Protein AF-A0A831WC46-F1 (afdb_monomer)

Organism: NCBI:txid1076588

Structure (mmCIF, N/CA/C/O backbone):
data_AF-A0A831WC46-F1
#
_entry.id   AF-A0A831WC46-F1
#
loop_
_atom_site.group_PDB
_atom_site.id
_atom_site.type_symbol
_atom_site.label_atom_id
_atom_site.label_alt_id
_atom_site.label_comp_id
_atom_site.label_asym_id
_atom_site.label_entity_id
_atom_site.label_seq_id
_atom_site.pdbx_PDB_ins_code
_atom_site.Cartn_x
_atom_site.Cartn_y
_atom_site.Cartn_z
_atom_site.occupancy
_atom_site.B_iso_or_equiv
_atom_site.auth_seq_id
_atom_site.auth_comp_id
_atom_site.auth_asym_id
_atom_site.auth_atom_id
_atom_site.pdbx_PDB_model_num
ATOM 1 N N . MET A 1 1 ? -75.887 -11.088 42.645 1.00 43.62 1 MET A N 1
ATOM 2 C CA . MET A 1 1 ? -74.432 -11.361 42.620 1.00 43.62 1 MET A CA 1
ATOM 3 C C . MET A 1 1 ? -73.922 -11.206 41.191 1.00 43.62 1 MET A C 1
ATOM 5 O O . MET A 1 1 ? -74.270 -12.029 40.358 1.00 43.62 1 MET A O 1
ATOM 9 N N . LYS A 1 2 ? -73.159 -10.153 40.872 1.00 40.22 2 LYS A N 1
ATOM 10 C CA . LYS A 1 2 ? -72.443 -10.020 39.589 1.00 40.22 2 LYS A CA 1
ATOM 11 C C . LYS A 1 2 ? -71.062 -9.422 39.874 1.00 40.22 2 LYS A C 1
ATOM 13 O O . LYS A 1 2 ? -70.972 -8.291 40.336 1.00 40.22 2 LYS A O 1
ATOM 18 N N . LYS A 1 3 ? -70.015 -10.229 39.678 1.00 47.47 3 LYS A N 1
ATOM 19 C CA . LYS A 1 3 ? -68.601 -9.839 39.794 1.00 47.47 3 LYS A CA 1
ATOM 20 C C . LYS A 1 3 ? -68.159 -9.217 38.469 1.00 47.47 3 LYS A C 1
ATOM 22 O O . LYS A 1 3 ? -68.324 -9.841 37.426 1.00 47.47 3 LYS A O 1
ATOM 27 N N . VAL A 1 4 ? -67.603 -8.012 38.533 1.00 50.75 4 VAL A N 1
ATOM 28 C CA . VAL A 1 4 ? -66.957 -7.313 37.414 1.00 50.75 4 VAL A CA 1
ATOM 29 C C . VAL A 1 4 ? -65.454 -7.567 37.524 1.00 50.75 4 VAL A C 1
ATOM 31 O O . VAL A 1 4 ? -64.875 -7.335 38.582 1.00 50.75 4 VAL A O 1
ATOM 34 N N . ILE A 1 5 ? -64.839 -8.081 36.460 1.00 56.53 5 ILE A N 1
ATOM 35 C CA . ILE A 1 5 ? -63.395 -8.329 36.373 1.00 56.53 5 ILE A CA 1
ATOM 36 C C . ILE A 1 5 ? -62.814 -7.253 35.451 1.00 56.53 5 ILE A C 1
ATOM 38 O O . ILE A 1 5 ? -63.116 -7.236 34.261 1.00 56.53 5 ILE A O 1
ATOM 42 N N . LEU A 1 6 ? -62.024 -6.337 36.018 1.00 53.66 6 LEU A N 1
ATOM 43 C CA . LEU A 1 6 ? -61.222 -5.362 35.276 1.00 53.66 6 LEU A CA 1
ATOM 44 C C . LEU A 1 6 ? -59.945 -6.055 34.785 1.00 53.66 6 LEU A C 1
ATOM 46 O O . LEU A 1 6 ? -59.099 -6.447 35.588 1.00 53.66 6 LEU A O 1
ATOM 50 N N . THR A 1 7 ? -59.802 -6.199 33.473 1.00 55.72 7 THR A N 1
ATOM 51 C CA . THR A 1 7 ? -58.581 -6.702 32.838 1.00 55.72 7 THR A CA 1
ATOM 52 C C . THR A 1 7 ? -57.703 -5.508 32.467 1.00 55.72 7 THR A C 1
ATOM 54 O O . THR A 1 7 ? -58.015 -4.762 31.542 1.00 55.72 7 THR A O 1
ATOM 57 N N . GLY A 1 8 ? -56.628 -5.294 33.227 1.00 48.66 8 GLY A N 1
ATOM 58 C CA . GLY A 1 8 ? -55.603 -4.299 32.918 1.00 48.66 8 GLY A CA 1
ATOM 59 C C . GLY A 1 8 ? -54.682 -4.805 31.809 1.00 48.66 8 GLY A C 1
ATOM 60 O O . GLY A 1 8 ? -54.047 -5.846 31.959 1.00 48.66 8 GLY A O 1
ATOM 61 N N . ILE A 1 9 ? -54.615 -4.074 30.698 1.00 58.72 9 ILE A N 1
ATOM 62 C CA . ILE A 1 9 ? -53.671 -4.328 29.606 1.00 58.72 9 ILE A CA 1
ATOM 63 C C . ILE A 1 9 ? -52.379 -3.579 29.941 1.00 58.72 9 ILE A C 1
ATOM 65 O O . ILE A 1 9 ? -52.311 -2.355 29.847 1.00 58.72 9 ILE A O 1
ATOM 69 N N . LEU A 1 10 ? -51.363 -4.325 30.371 1.00 57.06 10 LEU A N 1
ATOM 70 C CA . LEU A 1 10 ? -50.011 -3.824 30.585 1.00 57.06 10 LEU A CA 1
ATOM 71 C C . LEU A 1 10 ? -49.297 -3.792 29.222 1.00 57.06 10 LEU A C 1
ATOM 73 O O . LEU A 1 10 ? -48.884 -4.826 28.701 1.00 57.06 10 LEU A O 1
ATOM 77 N N . GLY A 1 11 ? -49.214 -2.612 28.607 1.00 49.03 11 GLY A N 1
ATOM 78 C CA . GLY A 1 11 ? -48.476 -2.403 27.361 1.00 49.03 11 GLY A CA 1
ATOM 79 C C . GLY A 1 11 ? -46.969 -2.400 27.614 1.00 49.03 11 GLY A C 1
ATOM 80 O O . GLY A 1 11 ? -46.442 -1.454 28.193 1.00 49.03 11 GLY A O 1
ATOM 81 N N . ALA A 1 12 ? -46.270 -3.449 27.181 1.00 55.41 12 ALA A N 1
ATOM 82 C CA . ALA A 1 12 ? -44.812 -3.491 27.174 1.00 55.41 12 ALA A CA 1
ATOM 83 C C . ALA A 1 12 ? -44.277 -2.710 25.960 1.00 55.41 12 ALA A C 1
ATOM 85 O O . ALA A 1 12 ? -44.368 -3.170 24.822 1.00 55.41 12 ALA A O 1
ATOM 86 N N . LEU A 1 13 ? -43.719 -1.521 26.205 1.00 60.03 13 LEU A N 1
ATOM 87 C CA . LEU A 1 13 ? -42.910 -0.788 25.230 1.00 60.03 13 LEU A CA 1
ATOM 88 C C . LEU A 1 13 ? -41.596 -1.557 25.008 1.00 60.03 13 LEU A C 1
ATOM 90 O O . LEU A 1 13 ? -40.677 -1.488 25.823 1.00 60.03 13 LEU A O 1
ATOM 94 N N . LEU A 1 14 ? -41.499 -2.289 23.899 1.00 57.06 14 LEU A N 1
ATOM 95 C CA . LEU A 1 14 ? -40.226 -2.804 23.402 1.00 57.06 14 LEU A CA 1
ATOM 96 C C . LEU A 1 14 ? -39.459 -1.638 22.770 1.00 57.06 14 LEU A C 1
ATOM 98 O O . LEU A 1 14 ? -39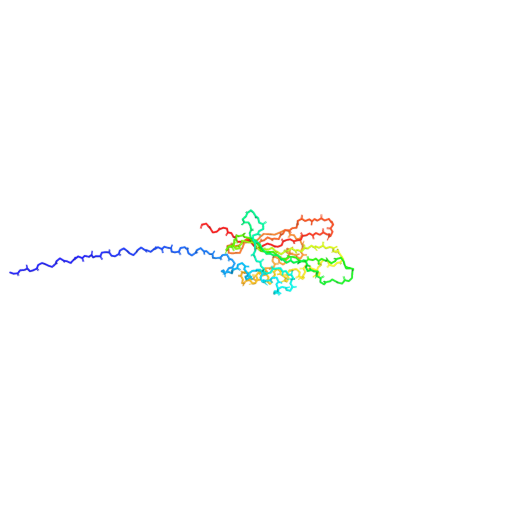.703 -1.251 21.630 1.00 57.06 14 LEU A O 1
ATOM 102 N N . MET A 1 15 ? -38.548 -1.050 23.542 1.00 57.59 15 MET A N 1
ATOM 103 C CA . MET A 1 15 ? -37.539 -0.120 23.041 1.00 57.59 15 MET A CA 1
ATOM 104 C C . MET A 1 15 ? -36.565 -0.898 22.151 1.00 57.59 15 MET A C 1
ATOM 106 O O . MET A 1 15 ? -35.578 -1.457 22.625 1.00 57.59 15 MET A O 1
ATOM 110 N N . SER A 1 16 ? -36.860 -0.961 20.853 1.00 54.06 16 SER A N 1
ATOM 111 C CA . SER A 1 16 ? -35.937 -1.429 19.818 1.00 54.06 16 SER A CA 1
ATOM 112 C C . SER A 1 16 ? -34.808 -0.410 19.647 1.00 54.06 16 SER A C 1
ATOM 114 O O . SER A 1 16 ? -34.791 0.380 18.705 1.00 54.06 16 SER A O 1
ATOM 116 N N . GLY A 1 17 ? -33.873 -0.394 20.598 1.00 51.28 17 GLY A N 1
ATOM 117 C CA . GLY A 1 17 ? -32.620 0.335 20.464 1.00 51.28 17 GLY A CA 1
ATOM 118 C C . GLY A 1 17 ? -31.851 -0.243 19.284 1.00 51.28 17 GLY A C 1
ATOM 119 O O . GLY A 1 17 ? -31.390 -1.382 19.339 1.00 51.28 17 GLY A O 1
ATOM 120 N N . SER A 1 18 ? -31.748 0.526 18.203 1.00 55.53 18 SER A N 1
ATOM 121 C CA . SER A 1 18 ? -30.855 0.201 17.097 1.00 55.53 18 SER A CA 1
ATOM 122 C C . SER A 1 18 ? -29.434 0.286 17.640 1.00 55.53 18 SER A C 1
ATOM 124 O O . SER A 1 18 ? -28.895 1.375 17.825 1.00 55.53 18 SER A O 1
ATOM 126 N N . VAL A 1 19 ? -28.850 -0.862 17.978 1.00 50.78 19 VAL A N 1
ATOM 127 C CA . VAL A 1 19 ? -27.419 -0.949 18.248 1.00 50.78 19 VAL A CA 1
ATOM 128 C C . VAL A 1 19 ? -26.749 -0.722 16.901 1.00 50.78 19 VAL A C 1
ATOM 130 O O . VAL A 1 19 ? -26.612 -1.650 16.107 1.00 50.78 19 VAL A O 1
ATOM 133 N N . SER A 1 20 ? -26.399 0.530 16.605 1.00 50.25 20 SER A N 1
ATOM 134 C CA . SER A 1 20 ? -25.484 0.839 15.514 1.00 50.25 20 SER A CA 1
ATOM 135 C C . SER A 1 20 ? -24.153 0.188 15.867 1.00 50.25 20 SER A C 1
ATOM 137 O O . SER A 1 20 ? -23.344 0.764 16.595 1.00 50.25 20 SER A O 1
ATOM 139 N N . LEU A 1 21 ? -23.948 -1.051 15.411 1.00 55.97 21 LEU A N 1
ATOM 140 C CA . LEU A 1 21 ? -22.617 -1.631 15.334 1.00 55.97 21 LEU A CA 1
ATOM 141 C C . LEU A 1 21 ? -21.823 -0.708 14.414 1.00 55.97 21 LEU A C 1
ATOM 143 O O . LEU A 1 21 ? -21.977 -0.757 13.195 1.00 55.97 21 LEU A O 1
ATOM 147 N N . ALA A 1 22 ? -21.022 0.177 15.004 1.00 59.38 22 ALA A N 1
ATOM 148 C CA . ALA A 1 22 ? -20.042 0.941 14.258 1.00 59.38 22 ALA A CA 1
ATOM 149 C C . ALA A 1 22 ? -19.197 -0.069 13.477 1.00 59.38 22 ALA A C 1
ATOM 151 O O . ALA A 1 22 ? -18.595 -0.962 14.075 1.00 59.38 22 ALA A O 1
ATOM 152 N N . ALA A 1 23 ? -19.223 0.024 12.146 1.00 62.31 23 ALA A N 1
ATOM 153 C CA . ALA A 1 23 ? -18.475 -0.880 11.290 1.00 62.31 23 ALA A CA 1
ATOM 154 C C . ALA A 1 23 ? -16.998 -0.821 11.695 1.00 62.31 23 ALA A C 1
ATOM 156 O O . ALA A 1 23 ? -16.368 0.237 11.617 1.00 62.31 23 ALA A O 1
ATOM 157 N N . GLU A 1 24 ? -16.457 -1.939 12.181 1.00 71.62 24 GLU A N 1
ATOM 158 C CA . GLU A 1 24 ? -15.068 -1.966 12.617 1.00 71.62 24 GLU A CA 1
ATOM 159 C C . GLU A 1 24 ? -14.146 -1.772 11.403 1.00 71.62 24 GLU A C 1
ATOM 161 O O . GLU A 1 24 ? -14.288 -2.482 10.399 1.00 71.62 24 GLU A O 1
ATOM 166 N N . PRO A 1 25 ? -13.193 -0.823 11.461 1.00 76.25 25 PRO A N 1
ATOM 167 C CA . PRO A 1 25 ? -12.262 -0.610 10.364 1.00 76.25 25 PRO A CA 1
ATOM 168 C C . PRO A 1 25 ? -11.438 -1.883 10.132 1.00 76.25 25 PRO A C 1
ATOM 170 O O . PRO A 1 25 ? -11.045 -2.566 11.079 1.00 76.25 25 PRO A O 1
ATOM 173 N N . PHE A 1 26 ? -11.162 -2.201 8.865 1.00 85.75 26 PHE A N 1
ATOM 174 C CA . PHE A 1 26 ? -10.324 -3.341 8.475 1.00 85.75 26 PHE A CA 1
ATOM 175 C C . PHE A 1 26 ? -10.787 -4.711 9.011 1.00 85.75 26 PHE A C 1
ATOM 177 O O . PHE A 1 26 ? -9.957 -5.522 9.422 1.00 85.75 26 PHE A O 1
ATOM 184 N N . LEU A 1 27 ? -12.096 -4.990 9.001 1.00 83.94 27 LEU A N 1
ATOM 185 C CA . LEU A 1 27 ? -12.668 -6.285 9.412 1.00 83.94 27 LEU A CA 1
ATOM 186 C C . LEU A 1 27 ? -12.305 -6.680 10.861 1.00 83.94 27 LEU A C 1
ATOM 188 O O . LEU A 1 27 ? -11.969 -7.836 11.126 1.00 83.94 27 LEU A O 1
ATOM 192 N N . GLY A 1 28 ? -12.301 -5.710 11.782 1.00 82.88 28 GLY A N 1
ATOM 193 C CA . GLY A 1 28 ? -12.043 -5.948 13.211 1.00 82.88 28 GLY A CA 1
ATOM 194 C C . GLY A 1 28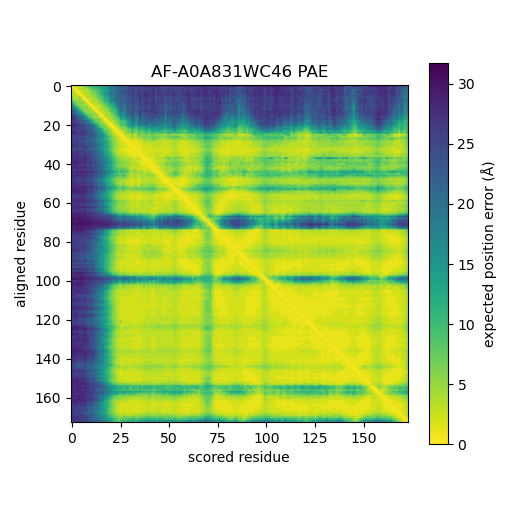 ? -10.588 -6.280 13.558 1.00 82.88 28 GLY A C 1
ATOM 195 O O . GLY A 1 28 ? -10.289 -6.809 14.629 1.00 82.88 28 GLY A O 1
ATOM 196 N N . LYS A 1 29 ? -9.641 -6.006 12.653 1.00 87.88 29 LYS A N 1
ATOM 197 C CA . LYS A 1 29 ? -8.220 -6.299 12.888 1.00 87.88 29 LYS A CA 1
ATOM 198 C C . LYS A 1 29 ? -7.609 -5.302 13.863 1.00 87.88 29 LYS A C 1
ATOM 200 O O . LYS A 1 29 ? -7.698 -4.089 13.683 1.00 87.88 29 LYS A O 1
ATOM 205 N N . THR A 1 30 ? -6.886 -5.827 14.848 1.00 90.19 30 THR A N 1
ATOM 206 C CA . THR A 1 30 ? -6.102 -4.999 15.769 1.00 90.19 30 THR A CA 1
ATOM 207 C C . THR A 1 30 ? -4.917 -4.346 15.045 1.00 90.19 30 THR A C 1
ATOM 209 O O . THR A 1 30 ? -4.414 -4.899 14.058 1.00 90.19 30 THR A O 1
ATOM 212 N N . PRO A 1 31 ? -4.400 -3.206 15.541 1.00 90.44 31 PRO A N 1
ATOM 213 C CA . PRO A 1 31 ? -3.213 -2.581 14.965 1.00 90.44 31 PRO A CA 1
ATOM 214 C C . PRO A 1 31 ? -2.025 -3.539 14.825 1.00 90.44 31 PRO A C 1
ATOM 216 O O . PRO A 1 31 ? -1.365 -3.556 13.790 1.00 90.44 31 PRO A O 1
ATOM 219 N N . GLN A 1 32 ? -1.778 -4.386 15.828 1.00 90.38 32 GLN A N 1
ATOM 220 C CA . GLN A 1 32 ? -0.678 -5.353 15.814 1.00 90.38 32 GLN A CA 1
ATOM 221 C C . GLN A 1 32 ? -0.831 -6.386 14.693 1.00 90.38 32 GLN A C 1
ATOM 223 O O . GLN A 1 32 ? 0.160 -6.733 14.051 1.00 90.38 32 GLN A O 1
ATOM 228 N N . VAL A 1 33 ? -2.057 -6.845 14.413 1.00 91.44 33 VAL A N 1
ATOM 229 C CA . VAL A 1 33 ? -2.320 -7.759 13.290 1.00 91.44 33 VAL A CA 1
ATOM 230 C C . VAL A 1 33 ? -1.985 -7.086 11.961 1.00 91.44 33 VAL A C 1
ATOM 232 O O . VAL A 1 33 ? -1.314 -7.693 11.129 1.00 91.44 33 VAL A O 1
ATOM 235 N N . LEU A 1 34 ? -2.381 -5.824 11.775 1.00 92.19 34 LEU A N 1
ATOM 236 C CA . LEU A 1 34 ? -2.045 -5.072 10.563 1.00 92.19 34 LEU A CA 1
ATOM 237 C C . LEU A 1 34 ? -0.530 -4.865 10.431 1.00 92.19 34 LEU A C 1
ATOM 239 O O . LEU A 1 34 ? 0.040 -5.082 9.366 1.00 92.19 34 LEU A O 1
ATOM 243 N N . CYS A 1 35 ? 0.155 -4.524 11.523 1.00 91.06 35 CYS A N 1
ATOM 244 C CA . CYS A 1 35 ? 1.610 -4.383 11.528 1.00 91.06 35 CYS A CA 1
ATOM 245 C C . CYS A 1 35 ? 2.334 -5.680 11.165 1.00 91.06 35 CYS A C 1
ATOM 247 O O . CYS A 1 35 ? 3.371 -5.639 10.504 1.00 91.06 35 CYS A O 1
ATOM 249 N N . ALA A 1 36 ? 1.788 -6.836 11.542 1.00 90.44 36 ALA A N 1
ATOM 250 C CA . ALA A 1 36 ? 2.363 -8.127 11.195 1.00 90.44 36 ALA A CA 1
ATOM 251 C C . ALA A 1 36 ? 2.288 -8.441 9.687 1.00 90.44 36 ALA A C 1
ATOM 253 O O . ALA A 1 36 ? 3.103 -9.226 9.200 1.00 90.44 36 ALA A O 1
ATOM 254 N N . TYR A 1 37 ? 1.402 -7.794 8.914 1.00 89.06 37 TYR A N 1
ATOM 255 C CA . TYR A 1 37 ? 1.249 -8.068 7.477 1.00 89.06 37 TYR A CA 1
ATOM 256 C C . TYR A 1 37 ? 2.519 -7.837 6.672 1.00 89.06 37 TYR A C 1
ATOM 258 O O . TYR A 1 37 ? 2.774 -8.573 5.724 1.00 89.06 37 TYR A O 1
ATOM 266 N N . MET A 1 38 ? 3.382 -6.898 7.064 1.00 85.38 38 MET A N 1
ATOM 267 C CA . MET A 1 38 ? 4.674 -6.740 6.390 1.00 85.38 38 MET A CA 1
ATOM 268 C C . MET A 1 38 ? 5.522 -8.019 6.450 1.00 85.38 38 MET A C 1
ATOM 270 O O . MET A 1 38 ? 6.187 -8.333 5.468 1.00 85.38 38 MET A O 1
ATOM 274 N N . LYS A 1 39 ? 5.466 -8.790 7.547 1.00 84.88 39 LYS A N 1
ATOM 275 C CA . LYS A 1 39 ? 6.197 -10.057 7.681 1.00 84.88 39 LYS A CA 1
ATOM 276 C C . LYS A 1 39 ? 5.647 -11.099 6.713 1.00 84.88 39 LYS A C 1
ATOM 278 O O . LYS A 1 39 ? 6.435 -11.769 6.052 1.00 84.88 39 LYS A O 1
ATOM 283 N N . ASP A 1 40 ? 4.326 -11.169 6.574 1.00 79.75 40 ASP A N 1
ATOM 284 C CA . ASP A 1 40 ? 3.656 -12.049 5.608 1.00 79.75 40 ASP A CA 1
ATOM 285 C C . ASP A 1 40 ? 3.993 -11.665 4.161 1.00 79.75 40 ASP A C 1
ATOM 287 O O . ASP A 1 40 ? 4.176 -12.522 3.302 1.00 79.75 40 ASP A O 1
ATOM 291 N N . LEU A 1 41 ? 4.153 -10.367 3.897 1.00 78.81 41 LEU A N 1
ATOM 292 C CA . LEU A 1 41 ? 4.650 -9.833 2.628 1.00 78.81 41 LEU A CA 1
ATOM 293 C C . LEU A 1 41 ? 6.178 -10.046 2.463 1.00 78.81 41 LEU A C 1
ATOM 295 O O . LEU A 1 41 ? 6.780 -9.712 1.438 1.00 78.81 41 LEU A O 1
ATOM 299 N N . GLY A 1 42 ? 6.861 -10.584 3.476 1.00 84.31 42 GLY A N 1
ATOM 300 C CA . GLY A 1 42 ? 8.312 -10.745 3.509 1.00 84.31 42 GLY A CA 1
ATOM 301 C C . GLY A 1 42 ? 9.070 -9.414 3.464 1.00 84.31 42 GLY A C 1
ATOM 302 O O . GLY A 1 42 ? 10.174 -9.365 2.922 1.00 84.31 42 GLY A O 1
ATOM 303 N N . ILE A 1 43 ? 8.459 -8.323 3.923 1.00 86.75 43 ILE A N 1
ATOM 304 C CA . ILE A 1 43 ? 9.046 -6.988 4.050 1.00 86.75 43 ILE A CA 1
ATOM 305 C C . ILE A 1 43 ? 9.545 -6.828 5.499 1.00 86.75 43 ILE A C 1
ATOM 307 O O . ILE A 1 43 ? 8.739 -6.882 6.428 1.00 86.75 43 ILE A O 1
ATOM 311 N N . PRO A 1 44 ? 10.860 -6.653 5.726 1.00 84.81 44 PRO A N 1
ATOM 312 C CA . PRO A 1 44 ? 11.413 -6.521 7.073 1.00 84.81 44 PRO A CA 1
ATOM 313 C C . PRO A 1 44 ? 10.915 -5.242 7.754 1.00 84.81 44 PRO A C 1
ATOM 315 O O . PRO A 1 44 ? 10.793 -4.206 7.107 1.00 84.81 44 PRO A O 1
ATOM 318 N N . GLY A 1 45 ? 10.644 -5.280 9.060 1.00 83.81 45 GLY A N 1
ATOM 319 C CA . GLY A 1 45 ? 10.056 -4.139 9.762 1.00 83.81 45 GLY A CA 1
ATOM 320 C C . GLY A 1 45 ? 9.819 -4.338 11.251 1.00 83.81 45 GLY A C 1
ATOM 321 O O . GLY A 1 45 ? 10.077 -5.414 11.785 1.00 83.81 45 GLY A O 1
ATOM 322 N N . SER A 1 46 ? 9.310 -3.291 11.908 1.00 82.81 46 SER A N 1
ATOM 323 C CA . SER A 1 46 ? 8.879 -3.339 13.312 1.00 82.81 46 SER A CA 1
ATOM 324 C C . SER A 1 46 ? 7.388 -3.639 13.386 1.00 82.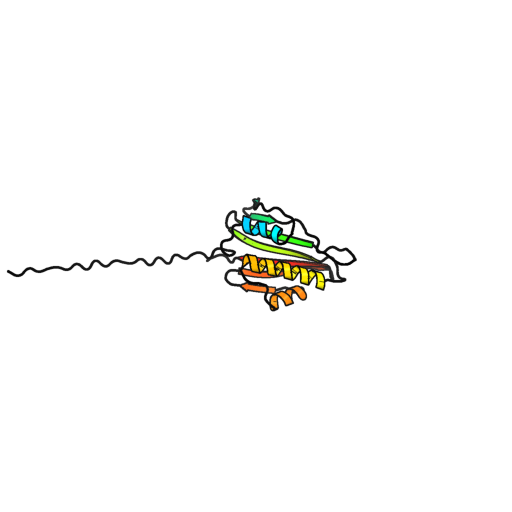81 46 SER A C 1
ATOM 326 O O . SER A 1 46 ? 6.578 -2.812 12.977 1.00 82.81 46 SER A O 1
ATOM 328 N N . ASP A 1 47 ? 7.027 -4.786 13.955 1.00 83.25 47 ASP A N 1
ATOM 329 C CA . ASP A 1 47 ? 5.641 -5.201 14.237 1.00 83.25 47 ASP A CA 1
ATOM 330 C C . ASP A 1 47 ? 4.994 -4.402 15.376 1.00 83.25 47 ASP A C 1
ATOM 332 O O . ASP A 1 47 ? 3.777 -4.399 15.546 1.00 83.25 47 ASP A O 1
ATOM 336 N N . LYS A 1 48 ? 5.808 -3.680 16.145 1.00 89.69 48 LYS A N 1
ATOM 337 C CA . LYS A 1 48 ? 5.337 -2.831 17.233 1.00 89.69 48 LYS A CA 1
ATOM 338 C C . LYS A 1 48 ? 4.681 -1.562 16.692 1.00 89.69 48 LYS A C 1
ATOM 340 O O . LYS A 1 48 ? 5.372 -0.710 16.129 1.00 89.69 48 LYS A O 1
ATOM 345 N N . TYR A 1 49 ? 3.385 -1.434 16.951 1.00 91.69 49 TYR A N 1
ATOM 346 C CA . TYR A 1 49 ? 2.580 -0.230 16.764 1.00 91.69 49 TYR A CA 1
ATOM 347 C C . TYR A 1 49 ? 2.769 0.720 17.951 1.00 91.69 49 TYR A C 1
ATOM 349 O O . TYR A 1 49 ? 2.572 0.309 19.095 1.00 91.69 49 TYR A O 1
ATOM 357 N N . ARG A 1 50 ? 3.233 1.950 17.703 1.00 94.81 50 ARG A N 1
ATOM 358 C CA . ARG A 1 50 ? 3.654 2.891 18.757 1.00 94.81 50 ARG A CA 1
ATOM 359 C C . ARG A 1 50 ? 3.325 4.328 18.377 1.00 94.81 50 ARG A C 1
ATOM 361 O O . ARG A 1 50 ? 3.336 4.662 17.191 1.00 94.81 50 ARG A O 1
ATOM 368 N N . GLU A 1 51 ? 3.131 5.175 19.378 1.00 95.00 51 GLU A N 1
ATOM 369 C CA . GLU A 1 51 ? 2.996 6.619 19.190 1.00 95.00 51 GLU A CA 1
ATOM 370 C C . GLU A 1 51 ? 4.250 7.213 18.511 1.00 95.00 51 GLU A C 1
ATOM 372 O O . GLU A 1 51 ? 5.380 6.877 18.872 1.00 95.00 51 GLU A O 1
ATOM 377 N N . GLN A 1 52 ? 4.052 8.077 17.510 1.00 91.69 52 GLN A N 1
ATOM 378 C CA . GLN A 1 52 ? 5.109 8.827 16.808 1.00 91.69 52 GLN A CA 1
ATOM 379 C C . GLN A 1 52 ? 5.099 10.330 17.137 1.00 91.69 52 GLN A C 1
ATOM 381 O O . GLN A 1 52 ? 5.884 11.090 16.571 1.00 91.69 52 GLN A O 1
ATOM 386 N N . GLY A 1 53 ? 4.221 10.756 18.047 1.00 88.00 53 GLY A N 1
ATOM 387 C CA . GLY A 1 53 ? 3.970 12.151 18.397 1.00 88.00 53 GLY A CA 1
ATOM 388 C C . GLY A 1 53 ? 2.640 12.668 17.842 1.00 88.00 53 GLY A C 1
ATOM 389 O O . GLY A 1 53 ? 2.056 12.093 16.923 1.00 88.00 53 GLY A O 1
ATOM 390 N N . SER A 1 54 ? 2.141 13.757 18.435 1.00 90.06 54 SER A N 1
ATOM 391 C CA . SER A 1 54 ? 0.877 14.414 18.050 1.00 90.06 54 SER A CA 1
ATOM 392 C C . SER A 1 54 ? -0.353 13.490 18.064 1.00 90.06 54 SER A C 1
ATOM 394 O O . SER A 1 54 ? -1.322 13.743 17.350 1.00 90.06 54 SER A O 1
ATOM 396 N N . GLY A 1 55 ? -0.325 12.420 18.867 1.00 89.56 55 GLY A N 1
ATOM 397 C CA . GLY A 1 55 ? -1.402 11.432 18.949 1.00 89.56 55 GLY A CA 1
ATOM 398 C C . GLY A 1 55 ? -1.486 10.456 17.767 1.00 89.56 55 GLY A C 1
ATOM 399 O O . GLY A 1 55 ? -2.396 9.625 17.749 1.00 89.56 55 GLY A O 1
ATOM 400 N N . GLU A 1 56 ? -0.563 10.512 16.796 1.00 94.69 56 GLU A N 1
ATOM 401 C CA . GLU A 1 56 ? -0.492 9.528 15.711 1.00 94.69 56 GLU A CA 1
ATOM 402 C C . GLU A 1 56 ? 0.244 8.273 16.183 1.00 94.69 56 GLU A C 1
ATOM 404 O O . GLU A 1 56 ? 1.364 8.325 16.694 1.00 94.69 56 GLU A O 1
ATOM 409 N N . TRP A 1 57 ? -0.383 7.123 15.969 1.00 96.25 57 TRP A N 1
ATOM 410 C CA . TRP A 1 57 ? 0.221 5.820 16.188 1.00 96.25 57 TRP A CA 1
ATOM 411 C C . TRP A 1 57 ? 0.554 5.175 14.855 1.00 96.25 57 TRP A C 1
ATOM 413 O O . TRP A 1 57 ? -0.226 5.243 13.902 1.00 96.25 57 TRP A O 1
ATOM 423 N N . SER A 1 58 ? 1.718 4.533 14.784 1.00 96.19 58 SER A N 1
ATOM 424 C CA . SER A 1 58 ? 2.110 3.819 13.580 1.00 96.19 58 SER A CA 1
ATOM 425 C C . SER A 1 58 ? 3.042 2.642 13.819 1.00 96.19 58 SER A C 1
ATOM 427 O O . SER A 1 58 ? 3.662 2.477 14.872 1.00 96.19 58 SER A O 1
ATOM 429 N N . CYS A 1 59 ? 3.149 1.822 12.782 1.00 95.19 59 CYS A N 1
ATOM 430 C CA . CYS A 1 59 ? 4.247 0.895 12.573 1.00 95.19 59 CYS A CA 1
ATOM 431 C C . CYS A 1 59 ? 4.688 0.975 11.113 1.00 95.19 59 CYS A C 1
ATOM 433 O O . CYS A 1 59 ? 3.957 1.451 10.236 1.00 95.19 59 CYS A O 1
ATOM 435 N N . GLY A 1 60 ? 5.898 0.500 10.841 1.00 93.75 60 GLY A N 1
ATOM 436 C CA . GLY A 1 60 ? 6.463 0.579 9.509 1.00 93.75 60 GLY A CA 1
ATOM 437 C C . GLY A 1 60 ? 7.534 -0.460 9.258 1.00 93.75 60 GLY A C 1
ATOM 438 O O . GLY A 1 60 ? 8.237 -0.926 10.162 1.00 93.75 60 GLY A O 1
ATOM 439 N N . SER A 1 61 ? 7.664 -0.785 7.982 1.00 93.62 61 SER A N 1
ATOM 440 C CA . SER A 1 61 ? 8.726 -1.625 7.476 1.00 93.62 61 SER A CA 1
ATOM 441 C C . SER A 1 61 ? 9.975 -0.802 7.160 1.00 93.62 61 SER A C 1
ATOM 443 O O . SER A 1 61 ? 9.910 0.395 6.852 1.00 93.62 61 SER A O 1
ATOM 445 N N . THR A 1 62 ? 11.133 -1.455 7.182 1.00 91.75 62 THR A N 1
ATOM 446 C CA . THR A 1 62 ? 12.292 -0.967 6.440 1.00 91.75 62 THR A CA 1
ATOM 447 C C . THR A 1 62 ? 12.060 -1.199 4.944 1.00 91.75 62 THR A C 1
ATOM 449 O O . THR A 1 62 ? 11.100 -1.853 4.520 1.00 91.75 62 THR A O 1
ATOM 452 N N . ARG A 1 63 ? 12.910 -0.595 4.113 1.00 91.25 63 ARG A N 1
ATOM 453 C CA . ARG A 1 63 ? 12.798 -0.700 2.657 1.00 91.25 63 ARG A CA 1
ATOM 454 C C . ARG A 1 63 ? 13.284 -2.062 2.184 1.00 91.25 63 ARG A C 1
ATOM 456 O O . ARG A 1 63 ? 14.451 -2.401 2.370 1.00 91.25 63 ARG A O 1
ATOM 463 N N . LYS A 1 64 ? 12.407 -2.815 1.522 1.00 90.25 64 LYS A N 1
ATOM 464 C CA . LYS A 1 64 ? 12.752 -4.070 0.847 1.00 90.25 64 LYS A CA 1
ATOM 465 C C . LYS A 1 64 ? 13.096 -3.788 -0.605 1.00 90.25 64 LYS A C 1
ATOM 467 O O . LYS A 1 64 ? 12.241 -3.324 -1.352 1.00 90.25 64 LYS A O 1
ATOM 472 N N . LYS A 1 65 ? 14.314 -4.125 -1.027 1.00 89.88 65 LYS A N 1
ATOM 473 C CA . LYS A 1 65 ? 14.674 -4.121 -2.451 1.00 89.88 65 LYS A CA 1
ATOM 474 C C . LYS A 1 65 ? 13.859 -5.181 -3.187 1.00 89.88 65 LYS A C 1
ATOM 476 O O . LYS A 1 65 ? 13.779 -6.324 -2.736 1.00 89.88 65 LYS A O 1
ATOM 481 N N . LEU A 1 66 ? 13.271 -4.809 -4.315 1.00 86.25 66 LEU A N 1
ATOM 482 C CA . LEU A 1 66 ? 12.637 -5.766 -5.208 1.00 86.25 66 LEU A CA 1
ATOM 483 C C . LEU A 1 66 ? 13.696 -6.438 -6.091 1.00 86.25 66 LEU A C 1
ATOM 485 O O . LEU A 1 66 ? 14.652 -5.771 -6.494 1.00 86.25 66 LEU A O 1
ATOM 489 N N . PRO A 1 67 ? 13.551 -7.740 -6.398 1.00 72.81 67 PRO A N 1
ATOM 490 C CA . PRO A 1 67 ? 14.433 -8.408 -7.346 1.00 72.81 67 PRO A CA 1
ATOM 491 C C . PRO A 1 67 ? 14.279 -7.764 -8.729 1.00 72.81 67 PRO A C 1
ATOM 493 O O . PRO A 1 67 ? 13.161 -7.583 -9.215 1.00 72.81 67 PRO A O 1
ATOM 496 N N . GLN A 1 68 ? 15.400 -7.400 -9.349 1.00 67.81 68 GLN A N 1
ATOM 497 C CA . GLN A 1 68 ? 15.468 -6.831 -10.696 1.00 67.81 68 GLN A CA 1
ATOM 498 C C . GLN A 1 68 ? 16.643 -7.475 -11.426 1.00 67.81 68 GLN A C 1
ATOM 500 O O . GLN A 1 68 ? 17.692 -7.686 -10.817 1.00 67.81 68 GLN A O 1
ATOM 505 N N . GLY A 1 69 ? 16.470 -7.796 -12.710 1.00 58.38 69 GLY A N 1
ATOM 506 C CA . GLY A 1 69 ? 17.618 -8.078 -13.570 1.00 58.38 69 GLY A CA 1
ATOM 507 C C . GLY A 1 69 ? 18.532 -6.850 -13.653 1.00 58.38 69 GLY A C 1
ATOM 508 O O . GLY A 1 69 ? 18.084 -5.723 -13.441 1.00 58.38 69 GLY A O 1
ATOM 509 N N . GLU A 1 70 ? 19.815 -7.072 -13.932 1.00 48.66 70 GLU A N 1
ATOM 510 C CA . GLU A 1 70 ? 20.819 -6.028 -14.191 1.00 48.66 70 GLU A CA 1
ATOM 511 C C . GLU A 1 70 ? 20.281 -4.925 -15.141 1.00 48.66 70 GLU A C 1
ATOM 513 O O . GLU A 1 70 ? 19.691 -5.266 -16.173 1.00 48.66 70 GLU A O 1
ATOM 518 N N . PRO A 1 71 ? 20.486 -3.611 -14.884 1.00 51.25 71 PRO A N 1
ATOM 519 C CA . PRO A 1 71 ? 21.282 -2.985 -13.822 1.00 51.25 71 PRO A CA 1
ATOM 520 C C . PRO A 1 71 ? 20.504 -2.661 -12.528 1.00 51.25 71 PRO A C 1
ATOM 522 O O . PRO A 1 71 ? 19.343 -2.247 -12.535 1.00 51.25 71 PRO A O 1
ATOM 525 N N . ALA A 1 72 ? 21.221 -2.765 -11.405 1.00 49.31 72 ALA A N 1
ATOM 526 C CA . ALA A 1 72 ? 20.752 -2.753 -10.015 1.00 49.31 72 ALA A CA 1
ATOM 527 C C . ALA A 1 72 ? 20.324 -1.388 -9.421 1.00 49.31 72 ALA A C 1
ATOM 529 O O . ALA A 1 72 ? 20.614 -1.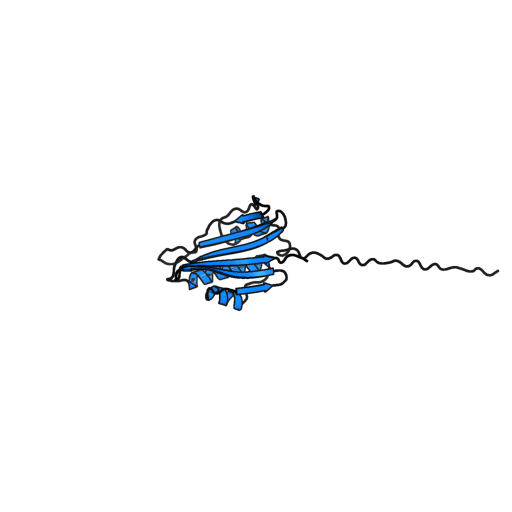095 -8.256 1.00 49.31 72 ALA A O 1
ATOM 530 N N . ALA A 1 73 ? 19.591 -0.546 -10.155 1.00 57.75 73 ALA A N 1
ATOM 531 C CA . ALA A 1 73 ? 18.882 0.575 -9.526 1.00 57.75 73 ALA A CA 1
ATOM 532 C C . ALA A 1 73 ? 17.625 0.040 -8.812 1.00 57.75 73 ALA A C 1
ATOM 534 O O . ALA A 1 73 ? 16.503 0.140 -9.305 1.00 57.75 73 ALA A O 1
ATOM 535 N N . ALA A 1 74 ? 17.857 -0.580 -7.650 1.00 77.12 74 ALA A N 1
ATOM 536 C CA . ALA A 1 74 ? 16.887 -1.358 -6.893 1.00 77.12 74 ALA A CA 1
ATOM 537 C C . ALA A 1 74 ? 15.672 -0.510 -6.514 1.00 77.12 74 ALA A C 1
ATOM 539 O O . ALA A 1 74 ? 15.733 0.320 -5.604 1.00 77.12 74 ALA A O 1
ATOM 540 N N . SER A 1 75 ? 14.558 -0.723 -7.211 1.00 89.31 75 SER A N 1
ATOM 541 C CA . SER A 1 75 ? 13.285 -0.202 -6.724 1.00 89.31 75 SER A CA 1
ATOM 542 C C . SER A 1 75 ? 12.952 -0.903 -5.417 1.00 89.31 75 SER A C 1
ATOM 544 O O . SER A 1 75 ? 13.248 -2.089 -5.244 1.00 89.31 75 SER A O 1
ATOM 546 N N . ASP A 1 76 ? 12.392 -0.161 -4.476 1.00 92.75 76 ASP A N 1
ATOM 547 C CA . ASP A 1 76 ? 12.146 -0.656 -3.130 1.00 92.75 76 ASP A CA 1
ATOM 548 C C . ASP A 1 76 ? 10.689 -0.477 -2.719 1.00 92.75 76 ASP A C 1
ATOM 550 O O . ASP A 1 76 ? 9.969 0.357 -3.269 1.00 92.75 76 ASP A O 1
ATOM 554 N N . LEU A 1 77 ? 10.265 -1.312 -1.773 1.00 94.12 77 LEU A N 1
ATOM 555 C CA . LEU A 1 77 ? 8.949 -1.264 -1.156 1.00 94.12 77 LEU A CA 1
ATOM 556 C C . LEU A 1 77 ? 9.050 -0.907 0.317 1.00 94.12 77 LEU A C 1
ATOM 558 O O . L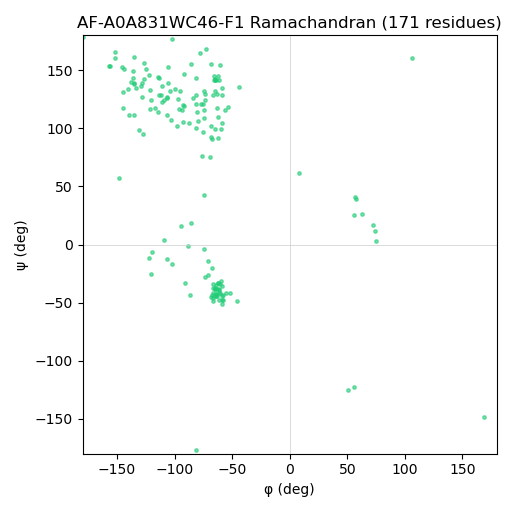EU A 1 77 ? 9.955 -1.365 1.019 1.00 94.12 77 LEU A O 1
ATOM 562 N N . GLN A 1 78 ? 8.066 -0.153 0.787 1.00 95.56 78 GLN A N 1
ATOM 563 C CA . GLN A 1 78 ? 7.837 0.104 2.199 1.00 95.56 78 GLN A CA 1
ATOM 564 C C . GLN A 1 78 ? 6.350 -0.032 2.524 1.00 95.56 78 GLN A C 1
ATOM 566 O O . GLN A 1 78 ? 5.503 0.445 1.773 1.00 95.56 78 GLN A O 1
ATOM 571 N N . TYR A 1 79 ? 6.044 -0.640 3.666 1.00 96.56 79 TYR A N 1
ATOM 572 C CA . TYR A 1 79 ? 4.698 -0.739 4.218 1.00 96.56 79 TYR A CA 1
ATOM 573 C C . TYR A 1 79 ? 4.590 0.051 5.525 1.00 96.56 79 TYR A C 1
ATOM 575 O O . TYR A 1 79 ? 5.547 0.090 6.302 1.00 96.56 79 TYR A O 1
ATOM 583 N N . ARG A 1 80 ? 3.441 0.687 5.771 1.00 96.62 80 ARG A N 1
ATOM 584 C CA . ARG A 1 80 ? 3.129 1.408 7.013 1.00 96.62 80 ARG A CA 1
ATOM 585 C C . ARG A 1 80 ? 1.659 1.256 7.382 1.00 96.62 80 ARG A C 1
ATOM 587 O O . ARG A 1 80 ? 0.807 1.187 6.500 1.00 96.62 80 ARG A O 1
ATOM 594 N N . VAL A 1 81 ? 1.379 1.313 8.677 1.00 96.56 81 VAL A N 1
ATOM 595 C CA . VAL A 1 81 ? 0.026 1.455 9.231 1.00 96.56 81 VAL A CA 1
ATOM 596 C C . VAL A 1 81 ? -0.001 2.718 10.072 1.00 96.56 81 VAL A C 1
ATOM 598 O O . VAL A 1 81 ? 0.911 2.907 10.870 1.00 96.56 81 VAL A O 1
ATOM 601 N N . LEU A 1 82 ? -1.019 3.558 9.900 1.00 96.12 82 LEU A N 1
ATOM 602 C CA . LEU A 1 82 ? -1.241 4.790 10.660 1.00 96.12 82 LEU A CA 1
ATOM 603 C C . LEU A 1 82 ? -2.642 4.782 11.288 1.00 96.12 82 LEU A C 1
ATOM 605 O O . LEU A 1 82 ? -3.590 4.228 10.717 1.00 96.12 82 LEU A O 1
ATOM 609 N N . GLY A 1 83 ? -2.799 5.456 12.423 1.00 94.56 83 GLY A N 1
ATOM 610 C CA . GLY A 1 83 ? -4.087 5.657 13.082 1.00 94.56 83 GLY A CA 1
ATOM 611 C C . GLY A 1 83 ? -3.935 6.223 14.490 1.00 94.56 83 GLY A C 1
ATOM 612 O O . GLY A 1 83 ? -2.999 6.965 14.773 1.00 94.56 83 GLY A O 1
ATOM 613 N N . SER A 1 84 ? -4.859 5.861 15.378 1.00 92.94 84 SER A N 1
ATOM 614 C CA . SER A 1 84 ? -4.734 6.084 16.823 1.00 92.94 84 SER A CA 1
ATOM 615 C C . SER A 1 84 ? -4.332 4.791 17.531 1.00 92.94 84 SER A C 1
ATOM 617 O O . SER A 1 84 ? -4.278 3.740 16.892 1.00 92.94 84 SER A O 1
ATOM 619 N N . GLU A 1 85 ? -4.109 4.855 18.847 1.00 92.62 85 GLU A N 1
ATOM 620 C CA . GLU A 1 85 ? -3.674 3.729 19.691 1.00 92.62 85 GLU A CA 1
ATOM 621 C C . GLU A 1 85 ? -4.457 2.438 19.440 1.00 92.62 85 GLU A C 1
ATOM 623 O O . GLU A 1 85 ? -3.877 1.382 19.207 1.00 92.62 85 GLU A O 1
ATOM 628 N N . THR A 1 86 ? -5.784 2.541 19.426 1.00 89.88 86 THR A N 1
ATOM 629 C CA . THR A 1 86 ? -6.691 1.395 19.297 1.00 89.88 86 THR A CA 1
ATOM 630 C C . THR A 1 86 ? -7.371 1.292 17.938 1.00 89.88 86 THR A C 1
ATOM 632 O O . THR A 1 86 ? -7.980 0.269 17.641 1.00 89.88 86 THR A O 1
ATOM 635 N N . ARG A 1 87 ? -7.297 2.336 17.102 1.00 90.56 87 ARG A N 1
ATOM 636 C CA . ARG A 1 87 ? -8.043 2.414 15.840 1.00 90.56 87 ARG A CA 1
ATOM 637 C C . ARG A 1 87 ? -7.096 2.726 14.685 1.00 90.56 87 ARG A C 1
ATOM 639 O O . ARG A 1 87 ? -6.809 3.903 14.436 1.00 90.56 87 ARG A O 1
ATOM 646 N N . PRO A 1 88 ? -6.609 1.700 13.968 1.00 92.06 88 PRO A N 1
ATOM 647 C CA . PRO A 1 88 ? -5.884 1.933 12.734 1.00 92.06 88 PRO A CA 1
ATOM 648 C C . PRO A 1 88 ? -6.844 2.574 11.728 1.00 92.06 88 PRO A C 1
ATOM 650 O O . PRO A 1 88 ? -8.023 2.230 11.672 1.00 92.06 88 PRO A O 1
ATOM 653 N N . ARG A 1 89 ? -6.349 3.524 10.934 1.00 94.38 89 ARG A N 1
ATOM 654 C CA . ARG A 1 89 ? -7.155 4.226 9.920 1.00 94.38 89 ARG A CA 1
ATOM 655 C C . ARG A 1 89 ? -6.624 4.074 8.511 1.00 94.38 89 ARG A C 1
ATOM 657 O O . ARG A 1 89 ? -7.390 4.198 7.563 1.00 94.38 89 ARG A O 1
ATOM 664 N N . LYS A 1 90 ? -5.325 3.827 8.359 1.00 96.56 90 LYS A N 1
ATOM 665 C CA . LYS A 1 90 ? -4.669 3.883 7.059 1.00 96.56 90 LYS A CA 1
ATOM 666 C C . LYS A 1 90 ? -3.576 2.837 6.945 1.00 96.56 90 LYS A C 1
ATOM 668 O O . LYS A 1 90 ? -2.708 2.754 7.806 1.00 96.56 90 LYS A O 1
ATOM 673 N N . GLN A 1 91 ? -3.587 2.087 5.853 1.00 97.06 91 GLN A N 1
ATOM 674 C CA . GLN A 1 91 ? -2.475 1.240 5.434 1.00 97.06 91 GLN A CA 1
ATOM 675 C C . GLN A 1 91 ? -1.856 1.831 4.173 1.00 97.06 91 GLN A C 1
ATOM 677 O O . GLN A 1 91 ? -2.569 2.267 3.271 1.00 97.06 91 GLN A O 1
ATOM 682 N N . ILE A 1 92 ? -0.528 1.868 4.115 1.00 97.94 92 ILE A N 1
ATOM 683 C CA . ILE A 1 92 ? 0.226 2.477 3.021 1.00 97.94 92 ILE A CA 1
ATOM 684 C C . ILE A 1 92 ? 1.240 1.468 2.509 1.00 97.94 92 ILE A C 1
ATOM 686 O O . ILE A 1 92 ? 2.076 0.993 3.275 1.00 97.94 92 ILE A O 1
ATOM 690 N N . LEU A 1 93 ? 1.222 1.218 1.204 1.00 97.75 93 LEU A N 1
ATOM 691 C CA . LEU A 1 93 ? 2.271 0.508 0.489 1.00 97.75 93 LEU A CA 1
ATOM 692 C C . LEU A 1 93 ? 2.902 1.459 -0.533 1.00 97.75 93 LEU A C 1
ATOM 694 O O . LEU A 1 93 ? 2.239 1.952 -1.443 1.00 97.75 93 LEU A O 1
ATOM 698 N N . GLU A 1 94 ? 4.188 1.743 -0.372 1.00 97.44 94 GLU A N 1
ATOM 699 C CA . GLU A 1 94 ? 4.931 2.674 -1.217 1.00 97.44 94 GLU A CA 1
ATOM 700 C C . GLU A 1 94 ? 5.989 1.925 -2.025 1.00 97.44 94 GLU A C 1
ATOM 702 O O . GLU A 1 94 ? 6.788 1.181 -1.461 1.00 97.44 94 GLU A O 1
ATOM 707 N N . LEU A 1 95 ? 5.999 2.152 -3.336 1.00 95.38 95 LEU A N 1
ATOM 708 C CA . LEU A 1 95 ? 7.036 1.735 -4.268 1.00 95.38 95 LEU A CA 1
ATOM 709 C C . LEU A 1 95 ? 7.849 2.951 -4.678 1.00 95.38 95 LEU A C 1
ATOM 711 O O . LEU A 1 95 ? 7.296 3.908 -5.213 1.00 95.38 95 LEU A O 1
ATOM 715 N N . ARG A 1 96 ? 9.172 2.884 -4.542 1.00 93.81 96 ARG A N 1
ATOM 716 C CA . ARG A 1 96 ? 10.058 3.842 -5.212 1.00 93.81 96 ARG A CA 1
ATOM 717 C C . ARG A 1 96 ? 10.688 3.197 -6.421 1.00 93.81 96 ARG A C 1
ATOM 719 O O . ARG A 1 96 ? 11.598 2.383 -6.290 1.00 93.81 96 ARG A O 1
ATOM 726 N N . MET A 1 97 ? 10.235 3.610 -7.593 1.00 90.69 97 MET A N 1
ATOM 727 C CA . MET A 1 97 ? 10.811 3.240 -8.874 1.00 90.69 97 MET A CA 1
ATOM 728 C C . MET A 1 97 ? 12.134 3.975 -9.074 1.00 90.69 97 MET A C 1
ATOM 730 O O . MET A 1 97 ? 12.198 5.203 -8.997 1.00 90.69 97 MET A O 1
ATOM 734 N N . ARG A 1 98 ? 13.202 3.218 -9.323 1.00 86.81 98 ARG A N 1
ATOM 735 C CA . ARG A 1 98 ? 14.566 3.751 -9.496 1.00 86.81 98 ARG A CA 1
ATOM 736 C C . ARG A 1 98 ? 15.197 3.393 -10.844 1.00 86.81 98 ARG A C 1
ATOM 738 O O . ARG A 1 98 ? 16.214 3.988 -11.178 1.00 86.81 98 ARG A O 1
ATOM 745 N N . SER A 1 99 ? 14.594 2.482 -11.610 1.00 74.44 99 SER A N 1
ATOM 746 C CA . SER A 1 99 ? 15.098 2.014 -12.907 1.00 74.44 99 SER A CA 1
ATOM 747 C C . SER A 1 99 ? 14.035 2.150 -13.992 1.00 74.44 99 SER A C 1
ATOM 749 O O . SER A 1 99 ? 12.853 1.904 -13.754 1.00 74.44 99 SER A O 1
ATOM 751 N N . ASP A 1 100 ? 14.473 2.521 -15.189 1.00 68.75 100 ASP A N 1
ATOM 752 C CA . ASP A 1 100 ? 13.646 2.764 -16.369 1.00 68.75 100 ASP A CA 1
ATOM 753 C C . ASP A 1 100 ? 13.662 1.617 -17.378 1.00 68.75 100 ASP A C 1
ATOM 755 O O . ASP A 1 100 ? 12.785 1.535 -18.235 1.00 68.75 100 ASP A O 1
ATOM 759 N N . ARG A 1 101 ? 14.638 0.711 -17.269 1.00 71.38 101 ARG A N 1
ATOM 760 C CA . ARG A 1 101 ? 14.867 -0.320 -18.285 1.00 71.38 101 ARG A CA 1
ATOM 761 C C . ARG A 1 101 ? 13.814 -1.425 -18.263 1.00 71.38 101 ARG A C 1
ATOM 763 O O . ARG A 1 101 ? 13.567 -2.032 -19.298 1.00 71.38 101 ARG A O 1
ATOM 770 N N . GLN A 1 102 ? 13.195 -1.698 -17.108 1.00 75.19 102 GLN A N 1
ATOM 771 C CA . GLN A 1 102 ? 12.203 -2.777 -16.946 1.00 75.19 102 GLN A CA 1
ATOM 772 C C . GLN A 1 102 ? 11.109 -2.462 -15.898 1.00 75.19 102 GLN A C 1
ATOM 774 O O . GLN A 1 102 ? 10.905 -3.237 -14.958 1.00 75.19 102 GLN A O 1
ATOM 779 N N . PRO A 1 103 ? 10.353 -1.355 -16.037 1.00 85.75 103 PRO A N 1
ATOM 780 C CA . PRO A 1 103 ? 9.336 -0.971 -15.055 1.00 85.75 103 PRO A CA 1
ATOM 781 C C . PRO A 1 103 ? 8.227 -2.022 -14.929 1.00 85.75 103 PRO A C 1
ATOM 783 O O . PRO A 1 103 ? 7.721 -2.257 -13.839 1.00 85.75 103 PRO A O 1
ATOM 786 N N . GLN A 1 104 ? 7.890 -2.717 -16.019 1.00 88.88 104 GLN A N 1
ATOM 787 C C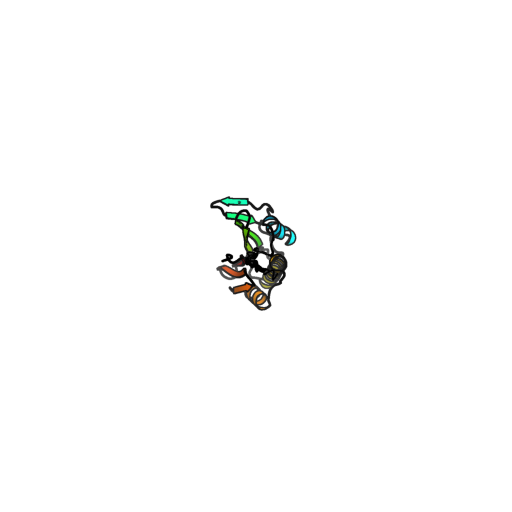A . GLN A 1 104 ? 6.777 -3.670 -16.058 1.00 88.88 104 GLN A CA 1
ATOM 788 C C . GLN A 1 104 ? 6.948 -4.847 -15.087 1.00 88.88 104 GLN A C 1
ATOM 790 O O . GLN A 1 104 ? 5.989 -5.245 -14.428 1.00 88.88 104 GLN A O 1
ATOM 795 N N . GLY A 1 105 ? 8.168 -5.379 -14.937 1.00 88.25 105 GLY A N 1
ATOM 796 C CA . GLY A 1 105 ? 8.439 -6.448 -13.970 1.00 88.25 105 GLY A CA 1
ATOM 797 C C . GLY A 1 105 ? 8.218 -5.984 -12.530 1.00 88.25 105 GLY A C 1
ATOM 798 O O . GLY A 1 105 ? 7.583 -6.675 -11.735 1.00 88.25 105 GLY A O 1
ATOM 799 N N . VAL A 1 106 ? 8.669 -4.770 -12.218 1.00 90.25 106 VAL A N 1
ATOM 800 C CA . VAL A 1 106 ? 8.533 -4.150 -10.895 1.00 90.25 106 VAL A CA 1
ATOM 801 C C . VAL A 1 106 ? 7.076 -3.828 -10.581 1.00 90.25 106 VAL A C 1
ATOM 803 O O . VAL A 1 106 ? 6.609 -4.150 -9.493 1.00 90.25 106 VAL A O 1
ATOM 806 N N . LEU A 1 107 ? 6.342 -3.248 -11.533 1.00 93.00 107 LEU A N 1
ATOM 807 C CA . LEU A 1 107 ? 4.922 -2.925 -11.381 1.00 93.00 107 LEU A CA 1
ATOM 808 C C . LEU A 1 107 ? 4.069 -4.187 -11.225 1.00 93.00 107 LEU A C 1
ATOM 810 O O . LEU A 1 107 ? 3.165 -4.211 -10.396 1.00 93.00 107 LEU A O 1
ATOM 814 N N . LYS A 1 108 ? 4.406 -5.271 -11.936 1.00 92.81 108 LYS A N 1
ATOM 815 C CA . LYS A 1 108 ? 3.769 -6.582 -11.752 1.00 92.81 108 LYS A CA 1
ATOM 816 C C . LYS A 1 108 ? 4.050 -7.178 -10.373 1.00 92.81 108 LYS A C 1
ATOM 818 O O . LYS A 1 108 ? 3.181 -7.819 -9.791 1.00 92.81 108 LYS A O 1
ATOM 823 N N . VAL A 1 109 ? 5.262 -7.007 -9.844 1.00 91.81 109 VAL A N 1
ATOM 824 C CA . VAL A 1 109 ? 5.567 -7.418 -8.468 1.00 91.81 109 VAL A CA 1
ATOM 825 C C . VAL A 1 109 ? 4.772 -6.558 -7.490 1.00 91.81 109 VAL A C 1
ATOM 827 O O . VAL A 1 109 ? 4.095 -7.108 -6.632 1.00 91.81 109 VAL A O 1
ATOM 830 N N . PHE A 1 110 ? 4.785 -5.236 -7.648 1.00 94.62 110 PHE A N 1
ATOM 831 C CA . PHE A 1 110 ? 4.044 -4.308 -6.798 1.00 94.62 110 PHE A CA 1
ATOM 832 C C . PHE A 1 110 ? 2.538 -4.594 -6.782 1.00 94.62 110 PHE A C 1
ATOM 834 O O . PHE A 1 110 ? 1.9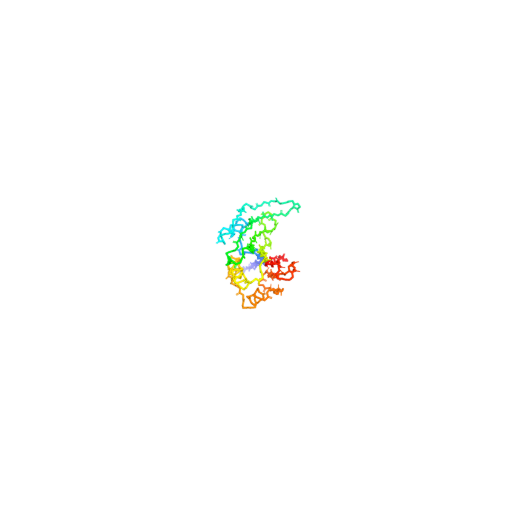62 -4.653 -5.700 1.00 94.62 110 PHE A O 1
ATOM 841 N N . SER A 1 111 ? 1.912 -4.870 -7.931 1.00 96.38 111 SER A N 1
ATOM 842 C CA . SER A 1 111 ? 0.485 -5.213 -7.983 1.00 96.38 111 SER A CA 1
ATOM 843 C C . SER A 1 111 ? 0.149 -6.488 -7.214 1.00 96.38 111 SER A C 1
ATOM 845 O O . SER A 1 111 ? -0.895 -6.529 -6.578 1.00 96.38 111 SER A O 1
ATOM 847 N N . ARG A 1 112 ? 1.047 -7.482 -7.156 1.00 95.06 112 ARG A N 1
ATOM 848 C CA . ARG A 1 112 ? 0.867 -8.658 -6.283 1.00 95.06 112 ARG A CA 1
ATOM 849 C C . ARG A 1 112 ? 0.895 -8.298 -4.798 1.00 95.06 112 ARG A C 1
ATOM 851 O O . ARG A 1 112 ? 0.131 -8.861 -4.029 1.00 95.06 112 ARG A O 1
ATOM 858 N N . TYR A 1 113 ? 1.759 -7.369 -4.381 1.00 95.69 113 TYR A N 1
ATOM 859 C CA . TYR A 1 113 ? 1.752 -6.895 -2.990 1.00 95.69 113 TYR A CA 1
ATOM 860 C C . TYR A 1 113 ? 0.469 -6.127 -2.663 1.00 95.69 113 TYR A C 1
ATOM 862 O O . TYR A 1 113 ? -0.047 -6.270 -1.559 1.00 95.69 113 TYR A O 1
ATOM 870 N N . VAL A 1 114 ? -0.046 -5.333 -3.609 1.00 97.06 114 VAL A N 1
ATOM 871 C CA . VAL A 1 114 ? -1.339 -4.649 -3.456 1.00 97.06 114 VAL A CA 1
ATOM 872 C C . VAL A 1 114 ? -2.481 -5.663 -3.360 1.00 97.06 114 VAL A C 1
ATOM 874 O O . VAL A 1 114 ? -3.320 -5.531 -2.479 1.00 97.06 114 VAL A O 1
ATOM 877 N N . ASP A 1 115 ? -2.485 -6.692 -4.205 1.00 96.69 115 ASP A N 1
ATOM 878 C CA . ASP A 1 115 ? -3.489 -7.760 -4.191 1.00 96.69 115 ASP A CA 1
ATOM 879 C C . ASP A 1 115 ? -3.533 -8.492 -2.845 1.00 96.69 115 ASP A C 1
ATOM 881 O O . ASP A 1 115 ? -4.571 -8.516 -2.191 1.00 96.69 115 ASP A O 1
ATOM 885 N N . VAL A 1 116 ? -2.377 -8.952 -2.352 1.00 94.44 116 VAL A N 1
ATOM 886 C CA . VAL A 1 116 ? -2.278 -9.599 -1.031 1.00 94.44 116 VAL A CA 1
ATOM 887 C C . VAL A 1 116 ? -2.682 -8.646 0.099 1.00 94.44 116 VAL A C 1
ATOM 889 O O . VAL A 1 116 ? -3.309 -9.067 1.072 1.00 94.44 116 VAL A O 1
ATOM 892 N N . LEU A 1 117 ? -2.328 -7.359 -0.001 1.00 95.12 117 LEU A N 1
ATOM 893 C CA . LEU A 1 117 ? -2.732 -6.351 0.977 1.00 95.12 117 LEU A CA 1
ATOM 894 C C . LEU A 1 117 ? -4.257 -6.209 1.027 1.00 95.12 117 LEU A C 1
ATOM 896 O O . LEU A 1 117 ? -4.818 -6.205 2.123 1.00 95.12 117 LEU A O 1
ATOM 900 N N . LEU A 1 118 ? -4.919 -6.093 -0.127 1.00 95.38 118 LEU A N 1
ATOM 901 C CA . LEU A 1 118 ? -6.373 -5.965 -0.206 1.00 95.38 118 LEU A CA 1
ATOM 902 C C . LEU A 1 118 ? -7.073 -7.246 0.245 1.00 95.38 118 LEU A C 1
ATOM 904 O O . LEU A 1 118 ? -7.989 -7.160 1.060 1.00 95.38 118 LEU A O 1
ATOM 908 N N . GLU A 1 119 ? -6.596 -8.421 -0.168 1.00 93.62 119 GLU A N 1
ATOM 909 C CA . GLU A 1 119 ? -7.169 -9.704 0.245 1.00 93.62 119 GLU A CA 1
ATOM 910 C C . GLU A 1 119 ? -7.127 -9.845 1.770 1.00 93.62 119 GLU A C 1
ATOM 912 O O . GLU A 1 119 ? -8.137 -10.124 2.416 1.00 93.62 119 GLU A O 1
ATOM 917 N N . LYS A 1 120 ? -5.976 -9.550 2.385 1.00 91.19 120 LYS A N 1
ATOM 918 C CA . LYS A 1 120 ? -5.832 -9.606 3.843 1.00 91.19 120 LYS A CA 1
ATOM 919 C C . LYS A 1 120 ? -6.656 -8.547 4.563 1.00 91.19 120 LYS A C 1
ATOM 921 O O . LYS A 1 120 ? -7.104 -8.803 5.678 1.00 91.19 120 LYS A O 1
ATOM 926 N N . THR A 1 121 ? -6.816 -7.366 3.972 1.00 91.69 121 THR A N 1
ATOM 927 C CA . THR A 1 121 ? -7.434 -6.205 4.625 1.00 91.69 121 THR A CA 1
ATOM 928 C C . THR A 1 121 ? -8.952 -6.181 4.489 1.00 91.69 121 THR A C 1
ATOM 930 O O . THR A 1 121 ? -9.636 -5.886 5.464 1.00 91.69 121 THR A O 1
ATOM 933 N N . LEU A 1 122 ? -9.456 -6.481 3.295 1.00 92.88 122 LEU A N 1
ATOM 934 C CA . LEU A 1 122 ? -10.853 -6.329 2.887 1.00 92.88 122 LEU A CA 1
ATOM 935 C C . LEU A 1 122 ? -11.497 -7.658 2.472 1.00 92.88 122 LEU A C 1
ATOM 937 O O . LEU A 1 122 ? -12.693 -7.692 2.217 1.00 92.88 122 LEU A O 1
ATOM 941 N N . GLY A 1 123 ? -10.734 -8.753 2.386 1.00 92.75 123 GLY A N 1
ATOM 942 C CA . GLY A 1 123 ? -11.248 -10.037 1.898 1.00 92.75 123 GLY A CA 1
ATOM 943 C C . GLY A 1 123 ? -11.463 -10.083 0.381 1.00 92.75 123 GLY A C 1
ATOM 944 O O . GLY A 1 123 ? -12.085 -11.018 -0.113 1.00 92.75 123 GLY A O 1
ATOM 945 N N . ALA A 1 124 ? -10.960 -9.090 -0.359 1.00 93.25 124 ALA A N 1
ATOM 946 C CA . ALA A 1 124 ? -11.101 -8.976 -1.808 1.00 93.25 124 ALA A CA 1
ATOM 947 C C . ALA A 1 124 ? -9.771 -8.570 -2.454 1.00 93.25 124 ALA A C 1
ATOM 949 O O . ALA A 1 124 ? -9.028 -7.780 -1.882 1.00 93.25 124 ALA A O 1
ATOM 950 N N . GLY A 1 125 ? -9.476 -9.100 -3.642 1.00 95.75 125 GLY A N 1
ATOM 951 C CA . GLY A 1 125 ? -8.270 -8.763 -4.405 1.00 95.75 125 GLY A CA 1
ATOM 952 C C . GLY A 1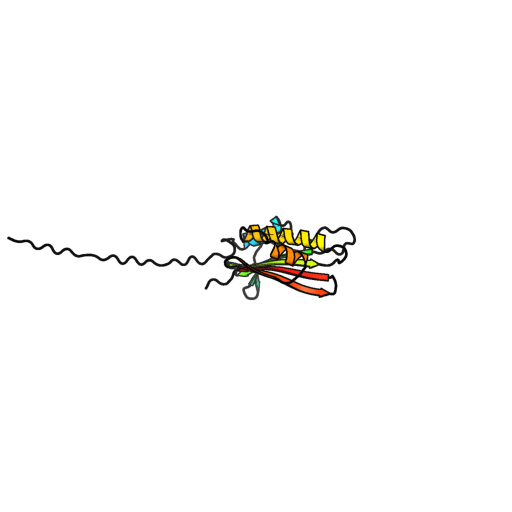 125 ? -8.385 -7.461 -5.208 1.00 95.75 125 GLY A C 1
ATOM 953 O O . GLY A 1 125 ? -9.405 -6.766 -5.176 1.00 95.75 125 GLY A O 1
ATOM 954 N N . ILE A 1 126 ? -7.343 -7.137 -5.977 1.00 97.62 126 ILE A N 1
ATOM 955 C CA . ILE A 1 126 ? -7.375 -6.000 -6.910 1.00 97.62 126 ILE A CA 1
ATOM 956 C C . ILE A 1 126 ? -8.388 -6.228 -8.036 1.00 97.62 126 ILE A C 1
ATOM 958 O O . ILE A 1 126 ? -8.502 -7.314 -8.605 1.00 97.62 126 ILE A O 1
ATOM 962 N N . THR A 1 127 ? -9.083 -5.164 -8.432 1.00 98.19 127 THR A N 1
ATOM 963 C CA . THR A 1 127 ? -9.924 -5.187 -9.633 1.00 98.19 127 THR A CA 1
ATOM 964 C C . THR A 1 127 ? -9.073 -5.062 -10.901 1.00 98.19 127 THR A C 1
ATOM 966 O O . THR A 1 127 ? -7.913 -4.637 -10.871 1.00 98.19 127 THR A O 1
ATOM 969 N N . LYS A 1 128 ? -9.669 -5.381 -12.058 1.00 98.19 128 LYS A N 1
ATOM 970 C CA . LYS A 1 128 ? -9.026 -5.179 -13.368 1.00 98.19 128 LYS A CA 1
ATOM 971 C C . LYS A 1 128 ? -8.588 -3.725 -13.575 1.00 98.19 128 LYS A C 1
ATOM 973 O O . LYS A 1 128 ? -7.495 -3.492 -14.082 1.00 98.19 128 LYS A O 1
ATOM 978 N N . ASP A 1 129 ? -9.425 -2.777 -13.169 1.00 98.38 129 ASP A N 1
ATOM 979 C CA . ASP A 1 129 ? -9.159 -1.344 -13.300 1.00 98.38 129 ASP A CA 1
ATOM 980 C C . ASP A 1 129 ? -7.976 -0.899 -12.421 1.00 98.38 129 ASP A C 1
ATOM 982 O O . ASP A 1 129 ? -7.031 -0.285 -12.911 1.00 98.38 129 ASP A O 1
ATOM 986 N N . MET A 1 130 ? -7.934 -1.331 -11.154 1.00 98.56 130 MET A N 1
ATOM 987 C CA . MET A 1 130 ? -6.787 -1.081 -10.264 1.00 98.56 130 MET A CA 1
ATOM 988 C C . MET A 1 130 ? -5.491 -1.664 -10.825 1.00 98.56 130 MET A C 1
ATOM 990 O O . MET A 1 130 ? -4.451 -1.004 -10.818 1.00 98.56 130 MET A O 1
ATOM 994 N N . TYR A 1 131 ? -5.548 -2.898 -11.334 1.00 98.50 131 TYR A N 1
ATOM 995 C CA . TYR A 1 131 ? -4.400 -3.529 -11.974 1.00 98.50 131 TYR A CA 1
ATOM 996 C C . TYR A 1 131 ? -3.904 -2.687 -13.154 1.00 98.50 131 TYR A C 1
ATOM 998 O O . TYR A 1 131 ? -2.714 -2.393 -13.241 1.00 98.50 131 TYR A O 1
ATOM 1006 N N . GLN A 1 132 ? -4.808 -2.245 -14.031 1.00 98.31 132 GLN A N 1
ATOM 1007 C CA . GLN A 1 132 ? -4.464 -1.391 -15.167 1.00 98.31 132 GLN A CA 1
ATOM 1008 C C . GLN A 1 132 ? -3.850 -0.058 -14.717 1.00 98.31 132 GLN A C 1
ATOM 1010 O O . GLN A 1 132 ? -2.826 0.341 -15.274 1.00 98.31 132 GLN A O 1
ATOM 1015 N N . ALA A 1 133 ? -4.390 0.578 -13.674 1.00 98.25 133 ALA A N 1
ATOM 1016 C CA . ALA A 1 133 ? -3.850 1.818 -13.121 1.00 98.25 133 ALA A CA 1
ATOM 1017 C C . ALA A 1 133 ? -2.416 1.652 -12.583 1.00 98.25 133 ALA A C 1
ATOM 1019 O O . ALA A 1 133 ? -1.546 2.482 -12.860 1.00 98.25 133 ALA A O 1
ATOM 1020 N N . ILE A 1 134 ? -2.137 0.542 -11.886 1.00 97.38 134 ILE A N 1
ATOM 1021 C CA . ILE A 1 134 ? -0.792 0.206 -11.390 1.00 97.38 134 ILE A CA 1
ATOM 1022 C C . ILE A 1 134 ? 0.181 -0.034 -12.548 1.00 97.38 134 ILE A C 1
ATOM 1024 O O . ILE A 1 134 ? 1.314 0.446 -12.513 1.00 97.38 134 ILE A O 1
ATOM 1028 N N . MET A 1 135 ? -0.242 -0.783 -13.568 1.00 95.75 135 MET A N 1
ATOM 1029 C CA . MET A 1 135 ? 0.607 -1.120 -14.715 1.00 95.75 135 MET A CA 1
ATOM 1030 C C . MET A 1 135 ? 0.886 0.090 -15.625 1.00 95.75 135 MET A C 1
ATOM 1032 O O . MET A 1 135 ? 1.929 0.125 -16.285 1.00 95.75 135 MET A O 1
ATOM 1036 N N . ALA A 1 136 ? -0.013 1.081 -15.640 1.00 95.12 136 ALA A N 1
ATOM 1037 C CA . ALA A 1 136 ? 0.109 2.351 -16.365 1.00 95.12 136 ALA A CA 1
ATOM 1038 C C . ALA A 1 136 ? 0.682 3.517 -15.522 1.00 95.12 136 ALA A C 1
ATOM 1040 O O . ALA A 1 136 ? 0.736 4.653 -15.991 1.00 95.12 136 ALA A O 1
ATOM 1041 N N . PRO A 1 137 ? 1.309 3.217 -14.378 1.00 94.00 137 PRO A N 1
ATOM 1042 C CA . PRO A 1 137 ? 1.452 4.091 -13.193 1.00 94.00 137 PRO A CA 1
ATOM 1043 C C . PRO A 1 137 ? 0.654 5.412 -13.219 1.00 94.00 137 PRO A C 1
ATOM 1045 O O . PRO A 1 137 ? 1.246 6.498 -13.181 1.00 94.00 137 PRO A O 1
ATOM 1048 N N . VAL A 1 138 ? -0.678 5.324 -13.280 1.00 96.12 138 VAL A N 1
ATOM 1049 C CA . VAL A 1 138 ? -1.586 6.485 -13.237 1.00 96.12 138 VAL A CA 1
ATOM 1050 C C . VAL A 1 138 ? -2.295 6.586 -11.893 1.00 96.12 138 VAL A C 1
ATOM 1052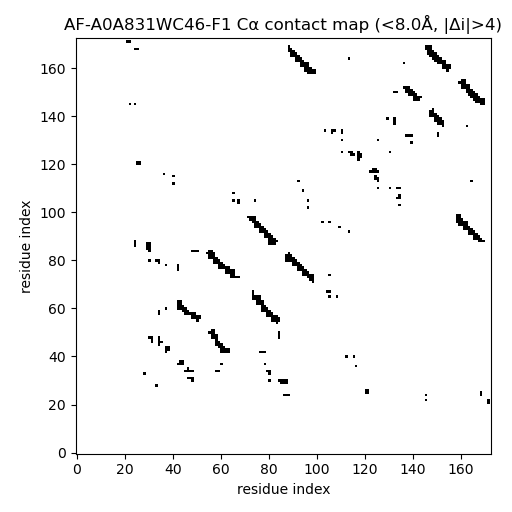 O O . VAL A 1 138 ? -2.500 5.587 -11.206 1.00 96.12 138 VAL A O 1
ATOM 1055 N N . ASP A 1 139 ? -2.662 7.808 -11.520 1.00 98.00 139 ASP A N 1
ATOM 1056 C CA . ASP A 1 139 ? -3.465 8.055 -10.328 1.00 98.00 139 ASP A CA 1
ATOM 1057 C C . ASP A 1 139 ? -4.842 7.387 -10.443 1.00 98.00 139 ASP A C 1
ATOM 1059 O O . ASP A 1 139 ? -5.437 7.341 -11.520 1.00 98.00 139 ASP A O 1
ATOM 1063 N N . GLY A 1 140 ? -5.360 6.910 -9.314 1.00 98.25 140 GLY A N 1
ATOM 1064 C CA . GLY A 1 140 ? -6.681 6.300 -9.235 1.00 98.25 140 GLY A CA 1
ATOM 1065 C C . GLY A 1 140 ? -7.255 6.365 -7.826 1.00 98.25 140 GLY A C 1
ATOM 1066 O O . GLY A 1 140 ? -6.517 6.438 -6.838 1.00 98.25 140 GLY A O 1
ATOM 1067 N N . GLU A 1 141 ? -8.580 6.364 -7.741 1.00 98.56 141 GLU A N 1
ATOM 1068 C CA . GLU A 1 141 ? -9.325 6.339 -6.488 1.00 98.56 141 GLU A CA 1
ATOM 1069 C C . GLU A 1 141 ? -10.537 5.424 -6.637 1.00 98.56 141 GLU A C 1
ATOM 1071 O O . GLU A 1 141 ? -11.274 5.510 -7.618 1.00 98.56 141 GLU A O 1
ATOM 1076 N N . TRP A 1 142 ? -10.745 4.557 -5.652 1.00 98.25 142 TRP A N 1
ATOM 1077 C CA . TRP A 1 142 ? -11.837 3.593 -5.635 1.00 98.25 142 TRP A CA 1
ATOM 1078 C C . TRP A 1 142 ? -12.477 3.558 -4.256 1.00 98.25 142 TRP A C 1
ATOM 1080 O O . TRP A 1 142 ? -11.805 3.749 -3.243 1.00 98.25 142 TRP A O 1
ATOM 1090 N N . ARG A 1 143 ? -13.776 3.277 -4.210 1.00 96.81 143 ARG A N 1
ATOM 1091 C CA . ARG A 1 143 ? -14.514 3.068 -2.963 1.00 96.81 143 ARG A CA 1
ATOM 1092 C C . ARG A 1 143 ? -14.932 1.612 -2.869 1.00 96.81 143 ARG A C 1
ATOM 1094 O O . ARG A 1 143 ? -15.497 1.080 -3.821 1.00 96.81 143 ARG A O 1
ATOM 1101 N N . VAL A 1 144 ? -14.628 0.990 -1.736 1.00 94.44 144 VAL A N 1
ATOM 1102 C CA . VAL A 1 144 ? -15.007 -0.389 -1.417 1.00 94.44 144 VAL A CA 1
ATOM 1103 C C . VAL A 1 144 ? -15.526 -0.383 0.012 1.00 94.44 144 VAL A C 1
ATOM 1105 O O . VAL A 1 144 ? -14.769 -0.115 0.945 1.00 94.44 144 VAL A O 1
ATOM 1108 N N . ASP A 1 145 ? -16.825 -0.622 0.171 1.00 91.12 145 ASP A N 1
ATOM 1109 C CA . ASP A 1 145 ? -17.532 -0.528 1.449 1.00 91.12 145 ASP A CA 1
ATOM 1110 C C . ASP A 1 145 ? -17.250 0.808 2.168 1.00 91.12 145 ASP A C 1
ATOM 1112 O O . ASP A 1 145 ? -17.422 1.888 1.599 1.00 91.12 145 ASP A O 1
ATOM 1116 N N . SER A 1 146 ? -16.781 0.744 3.415 1.00 92.12 146 SER A N 1
ATOM 1117 C CA . SER A 1 146 ? -16.373 1.884 4.238 1.00 92.12 146 SER A CA 1
ATOM 1118 C C . SER A 1 146 ? -14.919 2.321 4.013 1.00 92.12 146 SER A C 1
ATOM 1120 O O . SER A 1 146 ? -14.352 3.003 4.864 1.00 92.12 146 SER A O 1
ATOM 1122 N N . HIS A 1 147 ? -14.288 1.945 2.897 1.00 95.50 147 HIS A N 1
ATOM 1123 C CA . HIS A 1 147 ? -12.889 2.266 2.613 1.00 95.50 147 HIS A CA 1
ATOM 1124 C C . HIS A 1 147 ? -12.722 3.042 1.306 1.00 95.50 147 HIS A C 1
ATOM 1126 O O . HIS A 1 147 ? -13.406 2.810 0.306 1.00 95.50 147 HIS A O 1
ATOM 1132 N N . VAL A 1 148 ? -11.740 3.940 1.308 1.00 97.62 148 VAL A N 1
ATOM 1133 C CA . VAL A 1 148 ? -11.220 4.605 0.115 1.00 97.62 148 VAL A CA 1
ATOM 1134 C C . VAL A 1 148 ? -9.848 4.023 -0.194 1.00 97.62 148 VAL A C 1
ATOM 1136 O O . VAL A 1 148 ? -8.952 3.988 0.652 1.00 97.62 148 VAL A O 1
ATOM 1139 N N . LEU A 1 149 ? -9.691 3.558 -1.426 1.00 98.44 149 LEU A N 1
ATOM 1140 C CA . LEU A 1 149 ? -8.446 3.047 -1.975 1.00 98.44 149 LEU A CA 1
ATOM 1141 C C . LEU A 1 149 ? -7.873 4.109 -2.903 1.00 98.44 149 LEU A C 1
ATOM 1143 O O . LEU A 1 149 ? -8.593 4.631 -3.750 1.00 98.44 149 LEU A O 1
ATOM 1147 N N . GLN A 1 150 ? -6.592 4.430 -2.771 1.00 98.56 150 GLN A N 1
ATOM 1148 C CA . GLN A 1 150 ? -5.948 5.436 -3.614 1.00 98.56 150 GLN A CA 1
ATOM 1149 C C . GLN A 1 150 ? -4.611 4.941 -4.132 1.00 98.56 150 GLN A C 1
ATOM 1151 O O . GLN A 1 150 ? -3.782 4.466 -3.359 1.00 98.56 150 GLN A O 1
ATOM 1156 N N . LEU A 1 151 ? -4.371 5.145 -5.423 1.00 98.62 151 LEU A N 1
ATOM 1157 C CA . LEU A 1 151 ? -3.056 5.067 -6.038 1.00 98.62 151 LEU A CA 1
ATOM 1158 C C . LEU A 1 151 ? -2.628 6.485 -6.420 1.00 98.62 151 LEU A C 1
ATOM 1160 O O . LEU A 1 151 ? -3.346 7.178 -7.136 1.00 98.62 151 LEU A O 1
ATOM 1164 N N . ARG A 1 152 ? -1.468 6.925 -5.930 1.00 98.19 152 ARG A N 1
ATOM 1165 C CA . ARG A 1 152 ? -0.913 8.255 -6.217 1.00 98.19 152 ARG A CA 1
ATOM 1166 C C . ARG A 1 152 ? 0.518 8.161 -6.713 1.00 98.19 152 ARG A C 1
ATOM 1168 O O . ARG A 1 152 ? 1.330 7.442 -6.125 1.00 98.19 152 ARG A O 1
ATOM 1175 N N . LYS A 1 153 ? 0.854 8.962 -7.720 1.00 95.94 153 LYS A N 1
ATOM 1176 C CA . LYS A 1 153 ? 2.220 9.184 -8.200 1.00 95.94 153 LYS A CA 1
ATOM 1177 C C . LYS A 1 153 ? 2.783 10.477 -7.599 1.00 95.94 153 LYS A C 1
ATOM 1179 O O . LYS A 1 153 ? 2.458 11.574 -8.035 1.00 95.94 153 LYS A O 1
ATOM 1184 N N . LEU A 1 154 ? 3.633 10.365 -6.575 1.00 90.75 154 LEU A N 1
ATOM 1185 C CA . LEU A 1 154 ? 3.992 11.506 -5.707 1.00 90.75 154 LEU A CA 1
ATOM 1186 C C . LEU A 1 154 ? 5.218 12.306 -6.165 1.00 90.75 154 LEU A C 1
ATOM 1188 O O . LEU A 1 154 ? 5.307 13.509 -5.938 1.00 90.75 154 LEU A O 1
ATOM 1192 N N . ARG A 1 155 ? 6.196 11.647 -6.785 1.00 84.44 155 ARG A N 1
ATOM 1193 C CA . ARG A 1 155 ? 7.382 12.280 -7.382 1.00 84.44 155 ARG A CA 1
ATOM 1194 C C . ARG A 1 155 ? 7.604 11.651 -8.742 1.00 84.44 155 ARG A C 1
ATOM 1196 O O . ARG A 1 155 ? 7.473 10.440 -8.849 1.00 84.44 155 ARG A O 1
ATOM 1203 N N . SER A 1 156 ? 7.943 12.444 -9.758 1.00 83.94 156 SER A N 1
ATOM 1204 C CA . SER A 1 156 ? 8.231 11.943 -11.105 1.00 83.94 156 SER A CA 1
ATOM 1205 C C . SER A 1 156 ? 9.336 12.773 -11.751 1.00 83.94 156 SER A C 1
ATOM 1207 O O . SER A 1 156 ? 9.164 13.969 -11.969 1.00 83.94 156 SER A O 1
ATOM 1209 N N . LYS A 1 157 ? 10.471 12.147 -12.070 1.00 82.62 157 LYS A N 1
ATOM 1210 C CA . LYS A 1 157 ? 11.535 12.733 -12.896 1.00 82.62 157 LYS A CA 1
ATOM 1211 C C . LYS A 1 157 ? 11.910 11.721 -13.972 1.00 82.62 157 LYS A C 1
ATOM 1213 O O . LYS A 1 157 ? 12.648 10.773 -13.706 1.00 82.62 157 LYS A O 1
ATOM 1218 N N . GLY A 1 158 ? 11.358 11.907 -15.170 1.00 78.69 158 GLY A N 1
ATOM 1219 C CA . GLY A 1 158 ? 11.405 10.890 -16.218 1.00 78.69 158 GLY A CA 1
ATOM 1220 C C . GLY A 1 158 ? 10.805 9.578 -15.709 1.00 78.69 158 GLY A C 1
ATOM 1221 O O . GLY A 1 158 ? 9.678 9.549 -15.220 1.00 78.69 158 GLY A O 1
ATOM 1222 N N . SER A 1 159 ? 11.597 8.515 -15.766 1.00 74.50 159 SER A N 1
ATOM 1223 C CA . SER A 1 159 ? 11.202 7.157 -15.383 1.00 74.50 159 SER A CA 1
ATOM 1224 C C . SER A 1 159 ? 11.409 6.820 -13.898 1.00 74.50 159 SER A C 1
ATOM 1226 O O . SER A 1 159 ? 11.079 5.719 -13.465 1.00 74.50 159 SER A O 1
ATOM 1228 N N . VAL A 1 160 ? 11.941 7.753 -13.102 1.00 85.94 160 VAL A N 1
ATOM 1229 C CA . VAL A 1 160 ? 12.054 7.625 -11.641 1.00 85.94 160 VAL A CA 1
ATOM 1230 C C . VAL A 1 160 ? 10.811 8.229 -11.011 1.00 85.94 160 VAL A C 1
ATOM 1232 O O . VAL A 1 160 ? 10.555 9.426 -11.171 1.00 85.94 160 VAL A O 1
ATOM 1235 N N . TYR A 1 161 ? 10.049 7.424 -10.279 1.00 91.06 161 TYR A N 1
ATOM 1236 C CA . TYR A 1 161 ? 8.844 7.888 -9.606 1.00 91.06 161 TYR A CA 1
ATOM 1237 C C . TYR A 1 161 ? 8.513 7.090 -8.353 1.00 91.06 161 TYR A C 1
ATOM 1239 O O . TYR A 1 161 ? 8.962 5.962 -8.185 1.00 91.06 161 TYR A O 1
ATOM 1247 N N . ASP A 1 162 ? 7.698 7.676 -7.486 1.00 95.06 162 ASP A N 1
ATOM 1248 C CA . ASP A 1 162 ? 7.197 7.006 -6.290 1.00 95.06 162 ASP A CA 1
ATOM 1249 C C . ASP A 1 162 ? 5.689 6.751 -6.463 1.00 95.06 162 ASP A C 1
ATOM 1251 O O . ASP A 1 162 ? 4.933 7.696 -6.707 1.00 95.06 162 ASP A O 1
ATOM 1255 N N . LEU A 1 163 ? 5.262 5.489 -6.361 1.00 97.00 163 LEU A N 1
ATOM 1256 C CA . LEU A 1 163 ? 3.850 5.109 -6.291 1.00 97.00 163 LEU A CA 1
ATOM 1257 C C . LEU A 1 163 ? 3.469 4.839 -4.845 1.00 97.00 163 LEU A C 1
ATOM 1259 O O . LEU A 1 163 ? 4.162 4.110 -4.139 1.00 97.00 163 LEU A O 1
ATOM 1263 N N . ARG A 1 164 ? 2.332 5.376 -4.422 1.00 98.38 164 ARG A N 1
ATOM 1264 C CA . ARG A 1 164 ? 1.750 5.106 -3.113 1.00 98.38 164 ARG A CA 1
ATOM 1265 C C . ARG A 1 164 ? 0.360 4.531 -3.293 1.00 98.38 164 ARG A C 1
ATOM 1267 O O . ARG A 1 164 ? -0.522 5.228 -3.785 1.00 98.38 164 ARG A O 1
ATOM 1274 N N . PHE A 1 165 ? 0.180 3.291 -2.861 1.00 98.56 165 PHE A N 1
ATOM 1275 C CA . PHE A 1 165 ? -1.130 2.689 -2.692 1.00 98.56 165 PHE A CA 1
ATOM 1276 C C . PHE A 1 165 ? -1.574 2.834 -1.235 1.00 98.56 165 PHE A C 1
ATOM 1278 O O . PHE A 1 165 ? -0.797 2.564 -0.317 1.00 98.56 165 PHE A O 1
ATOM 1285 N N . THR A 1 166 ? -2.801 3.290 -1.021 1.00 98.44 166 THR A N 1
ATOM 1286 C CA . THR A 1 166 ? -3.358 3.576 0.303 1.00 98.44 166 THR A CA 1
ATOM 1287 C C . THR A 1 166 ? -4.709 2.896 0.447 1.00 98.44 166 THR A C 1
ATOM 1289 O O . THR A 1 166 ? -5.520 2.973 -0.470 1.00 98.44 166 THR A O 1
ATOM 1292 N N . VAL A 1 167 ? -4.949 2.275 1.600 1.00 97.88 167 VAL A N 1
ATOM 1293 C CA . VAL A 1 167 ? -6.268 1.807 2.044 1.00 97.88 167 VAL A CA 1
ATOM 1294 C C . VAL A 1 167 ? -6.634 2.621 3.275 1.00 97.88 167 VAL A C 1
ATOM 1296 O O . VAL A 1 167 ? -5.950 2.524 4.295 1.00 97.88 167 VAL A O 1
ATOM 1299 N N . GLU A 1 168 ? -7.670 3.444 3.186 1.00 97.25 168 GLU A N 1
ATOM 1300 C CA . GLU A 1 168 ? -8.108 4.326 4.266 1.00 97.25 168 GLU A CA 1
ATOM 1301 C C . GLU A 1 168 ? -9.547 4.013 4.661 1.00 97.25 168 GLU A C 1
ATOM 1303 O O . GLU A 1 168 ? -10.440 4.027 3.817 1.00 97.25 168 GLU A O 1
ATOM 1308 N N . ALA A 1 169 ? -9.768 3.728 5.943 1.00 94.25 169 ALA A N 1
ATOM 1309 C CA . ALA A 1 169 ? -11.108 3.589 6.491 1.00 94.25 169 ALA A CA 1
ATOM 1310 C C . ALA A 1 169 ? -11.757 4.975 6.605 1.00 94.25 169 ALA A C 1
ATOM 1312 O O . ALA A 1 169 ? -11.168 5.907 7.164 1.00 94.25 169 ALA A O 1
ATOM 1313 N N . LEU A 1 170 ? -12.974 5.106 6.083 1.00 91.25 170 LEU A N 1
ATOM 1314 C CA . LEU A 1 170 ? -13.789 6.300 6.245 1.00 91.25 170 LEU A CA 1
ATOM 1315 C C . LEU A 1 170 ? -14.171 6.465 7.723 1.00 91.25 170 LEU A C 1
ATOM 1317 O O . LEU A 1 170 ? -14.369 5.470 8.427 1.00 91.25 170 LEU A O 1
ATOM 1321 N N . PRO A 1 171 ? -14.266 7.707 8.225 1.00 83.81 171 PRO A N 1
ATOM 1322 C CA . PRO A 1 171 ? -14.824 7.936 9.547 1.00 83.81 171 PRO A CA 1
ATOM 1323 C C . PRO A 1 171 ? -16.255 7.382 9.589 1.00 83.81 171 PRO A C 1
ATOM 1325 O O . PRO A 1 171 ? -17.062 7.688 8.717 1.00 83.81 171 PRO A O 1
ATOM 1328 N N . SER A 1 172 ? -16.544 6.552 10.591 1.00 73.88 172 SER A N 1
ATOM 1329 C CA . SER A 1 172 ? -17.913 6.174 10.936 1.00 73.88 172 SER A CA 1
ATOM 1330 C C . SER A 1 172 ? -18.653 7.436 11.384 1.00 73.88 172 SER A C 1
ATOM 1332 O O . SER A 1 172 ? -18.211 8.061 12.356 1.00 73.88 172 SER A O 1
ATOM 1334 N N . GLU A 1 173 ? -19.696 7.817 10.648 1.00 59.75 173 GLU A N 1
ATOM 1335 C CA . GLU A 1 173 ? -20.633 8.881 11.039 1.00 59.75 173 GLU A CA 1
ATOM 1336 C C . GLU A 1 173 ? -21.422 8.507 12.301 1.00 59.75 173 GLU A C 1
ATOM 1338 O O . GLU A 1 173 ? -21.705 7.300 12.495 1.00 59.75 173 GLU A O 1
#

pLDDT: mean 84.82, std 15.53, range [40.22, 98.62]

Foldseek 3Di:
DDDDDDDDDDDDPPPPPPPPPQPAAQNVDWLLNLLCVCVVVVFAWDSDWQDPDPQKTKTKGDWDFDDDDPDPQTWTWMWMWIDGPGHTFKIKIKIWFRDDPCVQVVLVSVQVSQQSSCCNRPVGGDDPVRSVCSNVVHWDWDDDPQWIWIWDFDDDDPRTTMIMIMIGGHDRD

Radius of gyration: 24.15 Å; Cα contacts (8 Å, |Δi|>4): 299; chains: 1; bounding box: 96×26×61 Å

Nearest PDB structures (foldseek):
  2nwi-assembly1_B  TM=4.776E-01  e=5.430E-02  Archaeoglobus fulgidus
  4zsk-assembly1_B  TM=3.895E-01  e=7.213E-02  Streptomyces coelicolor A3(2)
  3cwf-assembly3_B  TM=3.523E-01  e=2.376E-01  Bacillus subtilis subsp. subtilis str. 168
  4j8t-assembly5_B  TM=3.744E-01  e=3.056E+00  Pseudomonas aeruginosa PAO1
  3qoo-assembly1_A-2  TM=1.880E-01  e=2.728E+00  Thermanaerovibrio acidaminovorans DSM 6589

Secondary structure (DSSP, 8-state):
---------------------PPPGGGG--HHHHHHHHHHTT--EEEEEEEEETTEEEEEEPPEEPP-SSS----EEEEEEEE-SS-EEEEEEEEEE--SS-HHHHHHHHHHHHHHHHHHHHS----HHHHHHHHTT--EEEEETTEEEEEEEEEEETTEEEEEEEEEEPPP-

Mean predicted aligned error: 8.66 Å

Solvent-accessible surface area (backbone atoms only — not comparable to full-atom values): 10006 Å² total; per-residue (Å²): 142,84,89,85,83,86,83,81,84,84,82,80,82,79,79,81,72,79,77,78,73,73,81,55,52,60,79,68,55,51,48,52,61,60,34,42,45,36,57,79,71,70,30,56,58,46,47,64,64,40,77,77,57,97,74,35,18,34,25,42,37,46,76,34,70,49,92,70,72,88,75,80,46,59,28,30,36,35,42,37,39,37,28,37,90,85,48,57,36,34,40,38,43,36,38,42,42,53,41,67,90,60,48,66,63,53,34,56,52,50,49,51,54,51,22,54,49,32,32,75,42,73,73,42,65,69,50,73,66,57,49,50,31,52,70,64,71,43,70,46,77,48,79,56,91,66,28,44,36,35,35,41,70,78,46,75,60,88,63,32,32,30,42,37,40,36,47,31,50,56,82,84,128

Sequence (173 aa):
MKKVILTGILGALLMSGSVSLAAEPFLGKTPQVLCAYMKDLGIPGSDKYREQGSGEWSCGSTRKKLPQGEPAAASDLQYRVLGSETRPRKQILELRMRSDRQPQGVLKVFSRYVDVLLEKTLGAGITKDMYQAIMAPVDGEWRVDSHVLQLRKLRSKGSVYDLRFTVEALPSE